Protein AF-A0A379UTK0-F1 (afdb_monomer)

pLDDT: mean 79.54, std 9.62, range [43.84, 88.94]

Mean predicted aligned error: 8.44 Å

Solvent-accessible surface area (backbone atoms only — not comparable to full-atom values): 4645 Å² total; per-residue (Å²): 109,76,66,52,44,42,76,73,65,51,85,81,52,68,71,43,72,39,84,76,56,86,67,53,64,59,56,45,45,73,79,42,81,76,43,46,77,40,74,29,65,67,53,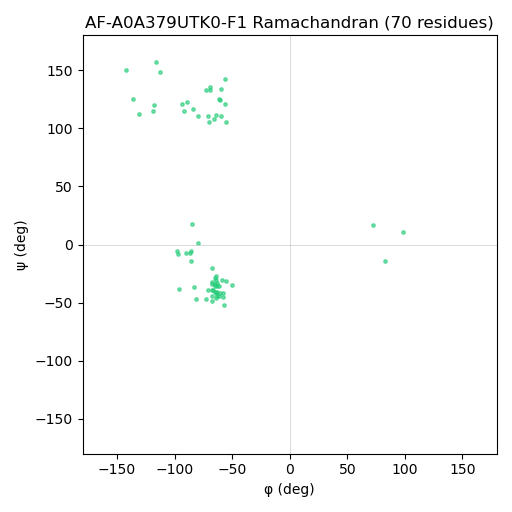52,52,52,56,58,52,68,75,43,56,77,90,47,40,66,66,74,44,65,85,51,84,74,76,79,76,78,80,125

Organism: Salmonella enterica I (NCBI:txid59201)

InterPro domains:
  IPR001207 Transposase, mutator type [PF00872] (1-65)
  IPR001207 Transposase, mutator type [PTHR33217] (1-65)

Foldseek 3Di:
DLVVCVVVPPPAAAEDADQPDPPPVVVNCVSHVHHDYHHHPVSVLVVVLVPDDPVCNCVSCVPPDDDPPPDD

Sequence (72 aa):
MLTELKTRGVQDILIACVDGLKGFPDAINSVFPQPHIQLCSIHMVRNSLKYVAWKGYKVATSGLRPRPKRRH

Secondary structure (DSSP, 8-state):
-HHHHHHTT----SEEEE---TTHHHHHHHH-SS-EEEE-HHHHHHHHHHTS-GGGHHHHHTTS-PPP----

Radius of gyration: 16.54 Å; Cα contacts (8 Å, |Δi|>4): 49; chains: 1; bounding box: 30×20×42 Å

Nearest PDB structures (foldseek):
  4lsb-ass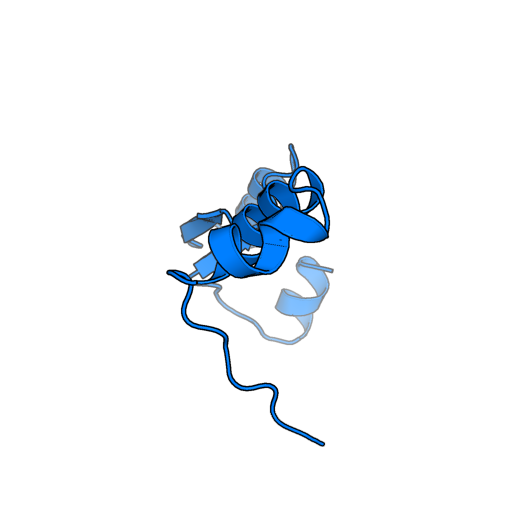embly1_A  TM=3.554E-01  e=7.542E+00  Burkholderia cenocepacia J2315

Structure (mmCIF, N/CA/C/O backbone):
data_AF-A0A379UTK0-F1
#
_entry.id   AF-A0A379UTK0-F1
#
loop_
_atom_site.group_PDB
_atom_site.id
_atom_site.type_symbol
_atom_site.label_atom_id
_atom_site.label_alt_id
_atom_site.label_comp_id
_atom_site.label_asym_id
_atom_site.label_entity_id
_atom_site.label_seq_id
_atom_site.pdbx_PDB_ins_code
_atom_site.Cartn_x
_atom_site.Cartn_y
_atom_site.Cartn_z
_atom_site.occupancy
_atom_site.B_iso_or_equiv
_atom_site.auth_seq_id
_atom_site.auth_comp_id
_atom_site.auth_asym_id
_atom_site.auth_atom_id
_atom_site.pdbx_PDB_model_num
ATOM 1 N N . MET A 1 1 ? -10.817 9.356 6.518 1.00 70.62 1 MET A N 1
ATOM 2 C CA . MET A 1 1 ? -10.673 8.155 5.656 1.00 70.62 1 MET A CA 1
ATOM 3 C C . MET A 1 1 ? -10.792 6.834 6.426 1.00 70.62 1 MET A C 1
ATOM 5 O O . MET A 1 1 ? -11.878 6.276 6.416 1.00 70.62 1 MET A O 1
ATOM 9 N N . LEU A 1 2 ? -9.762 6.315 7.114 1.00 79.56 2 LEU A N 1
ATOM 10 C CA . LEU A 1 2 ? -9.852 4.991 7.780 1.00 79.56 2 LEU A CA 1
ATOM 11 C C . LEU A 1 2 ? -10.879 4.960 8.926 1.00 79.56 2 LEU A C 1
ATOM 13 O O . LEU A 1 2 ? -11.668 4.025 9.035 1.00 79.56 2 LEU A O 1
ATOM 17 N N . THR A 1 3 ? -10.932 6.025 9.726 1.00 78.38 3 THR A N 1
ATOM 18 C CA . THR A 1 3 ? -11.912 6.178 10.811 1.00 78.38 3 THR A CA 1
ATOM 19 C C . THR A 1 3 ? -13.345 6.279 10.289 1.00 78.38 3 THR A C 1
ATOM 21 O O . THR A 1 3 ? -14.255 5.739 10.903 1.00 78.38 3 THR A O 1
ATOM 24 N N . GLU A 1 4 ? -13.557 6.887 9.117 1.00 84.19 4 GLU A N 1
ATOM 25 C CA . GLU A 1 4 ? -14.887 6.966 8.493 1.00 84.19 4 GLU A CA 1
ATOM 26 C C . GLU A 1 4 ? -15.394 5.596 8.043 1.00 84.19 4 GLU A C 1
ATOM 28 O O . GLU A 1 4 ? -16.592 5.343 8.121 1.00 84.19 4 GLU A O 1
ATOM 33 N N . LEU A 1 5 ? -14.510 4.698 7.592 1.00 84.06 5 LEU A N 1
ATOM 34 C CA . LEU A 1 5 ? -14.893 3.321 7.264 1.00 84.06 5 LEU A CA 1
ATOM 35 C C . LEU A 1 5 ? -15.386 2.584 8.513 1.00 84.06 5 LEU A C 1
ATOM 37 O O . LEU A 1 5 ? -16.415 1.913 8.462 1.00 84.06 5 LEU A O 1
ATOM 41 N N . LYS A 1 6 ? -14.712 2.792 9.648 1.00 81.31 6 LYS A N 1
ATOM 42 C CA . LYS A 1 6 ? -15.142 2.267 10.947 1.00 81.31 6 LYS A CA 1
ATOM 43 C C . LYS A 1 6 ? -16.494 2.851 11.374 1.00 81.31 6 LYS A C 1
ATOM 45 O O . LYS A 1 6 ? -17.384 2.105 11.763 1.00 81.31 6 LYS A O 1
ATOM 50 N N . THR A 1 7 ? -16.697 4.161 11.211 1.00 84.19 7 THR A N 1
ATOM 51 C CA . THR A 1 7 ? -17.981 4.831 11.497 1.00 84.19 7 THR A CA 1
ATOM 52 C C . THR A 1 7 ? -19.117 4.367 10.577 1.00 84.19 7 THR A C 1
ATOM 54 O O . THR A 1 7 ? -20.269 4.346 10.993 1.00 84.19 7 THR A O 1
ATOM 57 N N . ARG A 1 8 ? -18.811 3.941 9.345 1.00 87.38 8 ARG A N 1
ATOM 58 C CA . ARG A 1 8 ? -19.780 3.349 8.403 1.00 87.38 8 ARG A CA 1
ATOM 59 C C . ARG A 1 8 ? -20.085 1.869 8.679 1.00 87.38 8 ARG A C 1
ATOM 61 O O . ARG A 1 8 ? -20.864 1.278 7.940 1.00 87.38 8 ARG A O 1
ATOM 68 N N . GLY A 1 9 ? -19.495 1.278 9.721 1.00 85.44 9 GLY A N 1
ATOM 69 C CA . GLY A 1 9 ? -19.783 -0.089 10.160 1.00 85.44 9 GLY A CA 1
ATOM 70 C C . GLY A 1 9 ? -18.798 -1.153 9.673 1.00 85.44 9 GLY A C 1
ATOM 71 O O . GLY A 1 9 ? -19.067 -2.340 9.845 1.00 85.44 9 GLY A O 1
ATOM 72 N N . VAL A 1 10 ? -17.656 -0.774 9.087 1.00 85.44 10 VAL A N 1
ATOM 73 C CA . VAL A 1 10 ? -16.580 -1.738 8.804 1.00 85.44 10 VAL A CA 1
ATOM 74 C C . VAL A 1 10 ? -15.940 -2.151 10.126 1.00 85.44 10 VAL A C 1
ATOM 76 O O . VAL A 1 10 ? -15.285 -1.341 10.781 1.00 85.44 10 VAL A O 1
ATOM 79 N N . GLN A 1 11 ? -16.157 -3.405 10.520 1.00 81.62 11 GLN A N 1
ATOM 80 C CA . GLN A 1 11 ? -15.659 -3.945 11.787 1.00 81.62 11 GLN A CA 1
ATOM 81 C C . GLN A 1 11 ? -14.199 -4.380 11.682 1.00 81.62 11 GLN A C 1
ATOM 83 O O . GLN A 1 11 ? -13.391 -3.989 12.518 1.00 81.62 11 GLN A O 1
ATOM 88 N N . ASP A 1 12 ? -13.858 -5.111 10.619 1.00 83.69 12 ASP A N 1
ATOM 89 C CA . ASP A 1 12 ? -12.511 -5.622 10.391 1.00 83.69 12 ASP A CA 1
ATOM 90 C C . ASP A 1 12 ? -12.126 -5.580 8.913 1.00 83.69 12 ASP A C 1
ATOM 92 O O . ASP A 1 12 ? -12.953 -5.707 8.005 1.00 83.69 12 ASP A O 1
ATOM 96 N N . ILE A 1 13 ? -10.826 -5.420 8.685 1.00 84.00 13 ILE A N 1
ATOM 97 C CA . ILE A 1 13 ? -10.190 -5.515 7.376 1.00 84.00 13 ILE A CA 1
ATOM 98 C C . ILE A 1 13 ? -9.215 -6.682 7.465 1.00 84.00 13 ILE A C 1
ATOM 100 O O . ILE A 1 13 ? -8.307 -6.656 8.284 1.00 84.00 13 ILE A O 1
ATOM 104 N N . LEU A 1 14 ? -9.390 -7.707 6.631 1.00 85.19 14 LEU A N 1
ATOM 105 C CA . LEU A 1 14 ? -8.4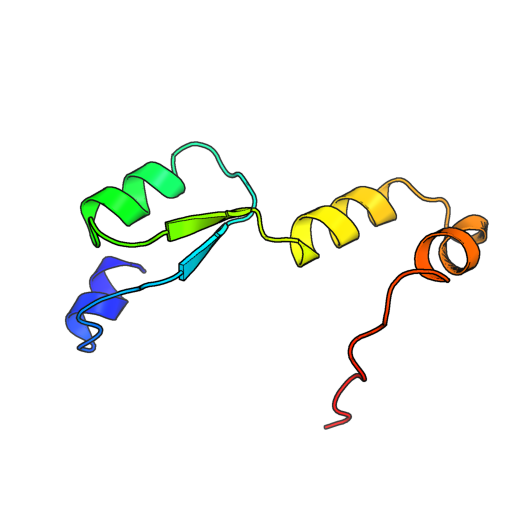96 -8.873 6.628 1.00 85.19 14 LEU A CA 1
ATOM 106 C C . LEU A 1 14 ? -7.233 -8.625 5.798 1.00 85.19 14 LEU A C 1
ATOM 108 O O . LEU A 1 14 ? -6.152 -9.084 6.153 1.00 85.19 14 LEU A O 1
ATOM 112 N N . ILE A 1 15 ? -7.363 -7.903 4.681 1.00 86.88 15 ILE A N 1
ATOM 113 C CA . ILE A 1 15 ? -6.264 -7.638 3.747 1.00 86.88 15 ILE A CA 1
ATOM 114 C C . ILE A 1 15 ? -6.305 -6.171 3.334 1.00 86.88 15 ILE A C 1
ATOM 116 O O . ILE A 1 15 ? -7.315 -5.695 2.812 1.00 86.88 15 ILE A O 1
ATOM 120 N N . ALA A 1 16 ? -5.187 -5.474 3.519 1.00 87.25 16 ALA A N 1
ATOM 121 C CA . ALA A 1 16 ? -5.002 -4.104 3.060 1.00 87.25 16 ALA A CA 1
ATOM 122 C C . ALA A 1 16 ? -3.839 -4.041 2.062 1.00 87.2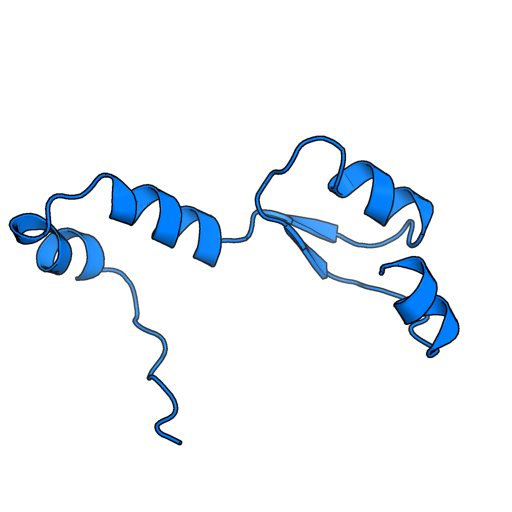5 16 ALA A C 1
ATOM 124 O O . ALA A 1 16 ? -2.690 -4.288 2.421 1.00 87.25 16 ALA A O 1
ATOM 125 N N . CYS A 1 17 ? -4.131 -3.698 0.805 1.00 88.94 17 CYS A N 1
ATOM 126 C CA . CYS A 1 17 ? -3.113 -3.514 -0.229 1.00 88.94 17 CYS A CA 1
ATOM 127 C C . CYS A 1 17 ? -2.669 -2.048 -0.286 1.00 88.94 17 CYS A C 1
ATOM 129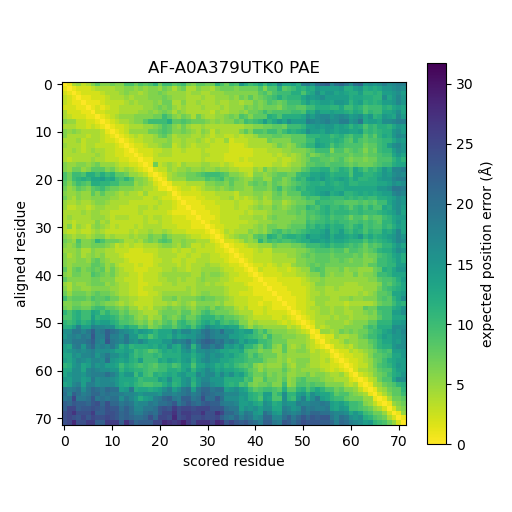 O O . CYS A 1 17 ? -3.456 -1.184 -0.674 1.00 88.94 17 CYS A O 1
ATOM 131 N N . VAL A 1 18 ? -1.410 -1.765 0.043 1.00 87.69 18 VAL A N 1
ATOM 132 C CA . VAL A 1 18 ? -0.852 -0.403 0.091 1.00 87.69 18 VAL A CA 1
ATOM 133 C C . VAL A 1 18 ? 0.252 -0.204 -0.944 1.00 87.69 18 VAL A C 1
ATOM 135 O O . VAL A 1 18 ? 0.878 -1.158 -1.395 1.00 87.69 18 VAL A O 1
ATOM 138 N N . ASP A 1 19 ? 0.508 1.043 -1.332 1.00 83.38 19 ASP A N 1
ATOM 139 C CA . ASP A 1 19 ? 1.538 1.403 -2.323 1.00 83.38 19 ASP A CA 1
ATOM 140 C C . ASP A 1 19 ? 2.952 1.563 -1.716 1.00 83.38 19 ASP A C 1
ATOM 142 O O . ASP A 1 19 ? 3.830 2.206 -2.275 1.00 83.38 19 ASP A O 1
ATOM 146 N N . GLY A 1 20 ? 3.185 1.038 -0.507 1.00 77.31 20 GLY A N 1
ATOM 147 C CA . GLY A 1 20 ? 4.479 1.174 0.177 1.00 77.31 20 GLY A CA 1
ATOM 148 C C . GLY A 1 20 ? 4.783 2.582 0.711 1.00 77.31 20 GLY A C 1
ATOM 149 O O . GLY A 1 20 ? 5.930 2.884 1.037 1.00 77.31 20 GLY A O 1
ATOM 150 N N . LEU A 1 21 ? 3.771 3.448 0.829 1.00 80.62 21 LEU A N 1
ATOM 151 C CA . LEU A 1 21 ? 3.909 4.760 1.465 1.00 80.62 21 LEU A CA 1
ATOM 152 C C . LEU A 1 21 ? 4.312 4.602 2.939 1.00 80.62 21 LEU A C 1
ATOM 154 O O . LEU A 1 21 ? 3.622 3.933 3.709 1.00 80.62 21 LEU A O 1
ATOM 158 N N . LYS A 1 22 ? 5.414 5.247 3.340 1.00 76.88 22 LYS A N 1
ATOM 159 C CA . LYS A 1 22 ? 5.875 5.259 4.738 1.00 76.88 22 LYS A CA 1
ATOM 160 C C . LYS A 1 22 ? 4.801 5.876 5.644 1.00 76.88 22 LYS A C 1
ATOM 162 O O . LYS A 1 22 ? 4.235 6.910 5.302 1.00 76.88 22 LYS A O 1
ATOM 167 N N . GLY A 1 23 ? 4.514 5.236 6.777 1.00 81.00 23 GLY A N 1
ATOM 168 C CA . GLY A 1 23 ? 3.524 5.694 7.763 1.00 81.00 23 GLY A CA 1
ATOM 169 C C . GLY A 1 23 ? 2.066 5.333 7.454 1.00 81.00 23 GLY A C 1
ATOM 170 O O . GLY A 1 23 ? 1.219 5.388 8.341 1.00 81.00 23 GLY A O 1
ATOM 171 N N . PHE A 1 24 ? 1.749 4.903 6.228 1.00 82.62 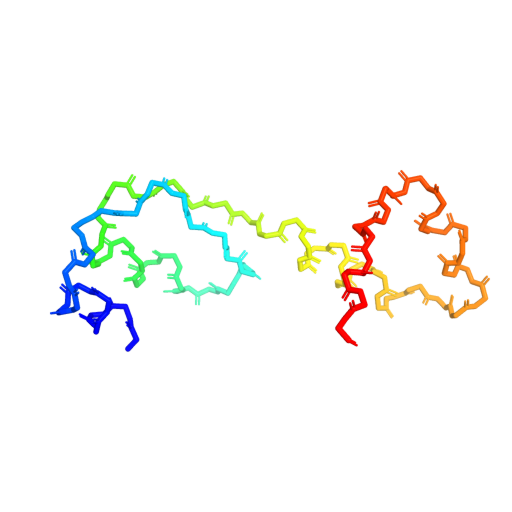24 PHE A N 1
ATOM 172 C CA . PHE A 1 24 ? 0.400 4.432 5.896 1.00 82.62 24 PHE A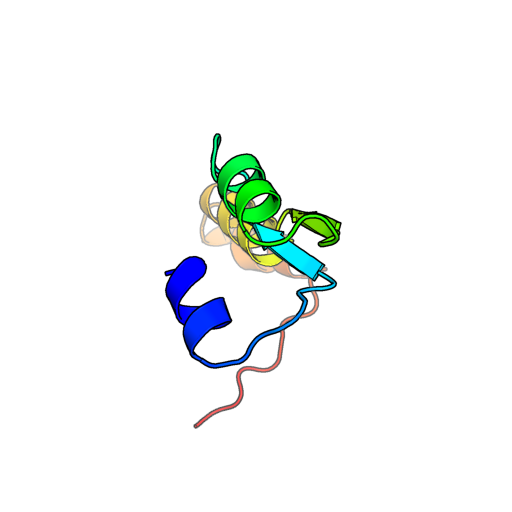 CA 1
ATOM 173 C C . PHE A 1 24 ? 0.057 3.067 6.529 1.00 82.62 24 PHE A C 1
ATOM 175 O O . PHE A 1 24 ? -1.061 2.918 7.024 1.00 82.62 24 PHE A O 1
ATOM 182 N N . PRO A 1 25 ? 0.988 2.090 6.593 1.00 83.75 25 PRO A N 1
ATOM 183 C CA . PRO A 1 25 ? 0.786 0.853 7.347 1.00 83.75 25 PRO A CA 1
ATOM 184 C C . PRO A 1 25 ? 0.489 1.103 8.830 1.00 83.75 25 PRO A C 1
ATOM 186 O O . PRO A 1 25 ? -0.425 0.501 9.388 1.00 83.75 25 PRO A O 1
ATOM 189 N N . ASP A 1 26 ? 1.211 2.043 9.445 1.00 84.62 26 ASP A N 1
ATOM 190 C CA . ASP A 1 26 ? 1.073 2.372 10.867 1.00 84.62 26 ASP A CA 1
ATOM 191 C C . ASP A 1 26 ? -0.292 3.007 11.168 1.00 84.62 26 ASP A C 1
ATOM 193 O O . ASP A 1 26 ? -0.947 2.666 12.153 1.00 84.62 26 ASP A O 1
ATOM 197 N N . ALA A 1 27 ? -0.778 3.869 10.267 1.00 86.38 27 ALA A N 1
ATOM 198 C CA . ALA A 1 27 ? -2.112 4.456 10.365 1.00 86.38 27 ALA A CA 1
ATOM 199 C C . ALA A 1 27 ? -3.234 3.408 10.240 1.00 86.38 27 ALA A C 1
ATOM 201 O O . ALA A 1 27 ? -4.261 3.524 10.908 1.00 86.38 27 ALA A O 1
ATOM 202 N N . ILE A 1 28 ? -3.047 2.376 9.408 1.00 85.88 28 ILE A N 1
ATOM 203 C CA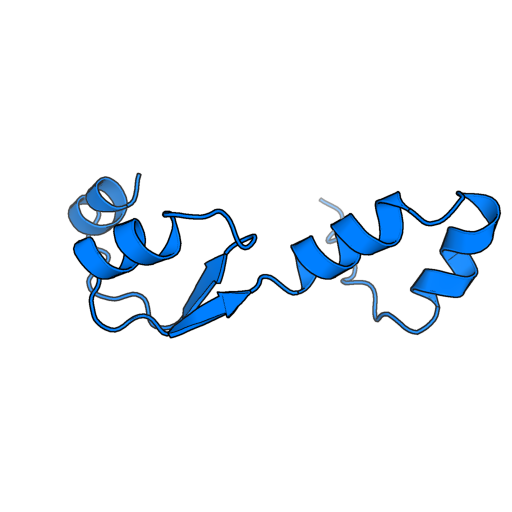 . ILE A 1 28 ? -3.996 1.259 9.289 1.00 85.88 28 ILE A CA 1
ATOM 204 C C . ILE A 1 28 ? -4.004 0.436 10.576 1.00 85.88 28 ILE A C 1
ATOM 206 O O . ILE A 1 28 ? -5.082 0.230 11.132 1.00 85.88 28 ILE A O 1
ATOM 210 N N . ASN A 1 29 ? -2.825 0.064 11.082 1.00 85.06 29 ASN A N 1
ATOM 211 C CA . ASN A 1 29 ? -2.672 -0.695 12.327 1.00 85.06 29 ASN A CA 1
ATOM 212 C C . ASN A 1 29 ? -3.276 0.022 13.546 1.00 85.06 29 ASN A C 1
ATOM 214 O O . ASN A 1 29 ? -3.781 -0.625 14.460 1.00 85.06 29 ASN A O 1
ATOM 218 N N . SER A 1 30 ? -3.274 1.359 13.551 1.00 86.88 30 SER A N 1
ATOM 219 C CA . SER A 1 30 ? -3.901 2.160 14.610 1.00 86.88 30 SER A CA 1
ATOM 220 C C . SER A 1 30 ? -5.433 2.052 14.634 1.00 86.88 30 SER A C 1
ATOM 222 O O . SER A 1 30 ? -6.034 2.135 15.705 1.00 86.88 30 SER A O 1
ATOM 224 N N . VAL A 1 31 ? -6.084 1.866 13.479 1.00 86.25 31 VAL A N 1
ATOM 225 C CA . VAL A 1 31 ? -7.556 1.804 13.379 1.00 86.25 31 VAL A CA 1
ATOM 226 C C . VAL A 1 31 ? -8.066 0.360 13.387 1.00 86.25 31 VAL A C 1
ATOM 228 O O . VAL A 1 31 ? -9.103 0.082 14.004 1.00 86.25 31 VAL A O 1
ATOM 231 N N . PHE A 1 32 ? -7.325 -0.533 12.729 1.00 85.50 32 PHE A N 1
ATOM 232 C CA . PHE A 1 32 ? -7.588 -1.961 12.590 1.00 85.50 32 PHE A CA 1
ATOM 233 C C . PHE A 1 32 ? -6.298 -2.724 12.939 1.00 85.50 32 PHE A C 1
ATOM 235 O O . PHE A 1 32 ? -5.339 -2.619 12.183 1.00 85.50 32 PHE A O 1
ATOM 242 N N . PRO A 1 33 ? -6.244 -3.484 14.047 1.00 79.88 33 PRO A N 1
ATOM 243 C CA . PRO A 1 33 ? -5.014 -4.148 14.498 1.00 79.88 33 PRO A CA 1
ATOM 244 C C . PRO A 1 33 ? -4.757 -5.528 13.863 1.00 79.88 33 PRO A C 1
ATOM 246 O O . PRO A 1 33 ? -3.655 -6.053 13.970 1.00 79.88 33 PRO A O 1
ATOM 249 N N . GLN A 1 34 ? -5.759 -6.127 13.210 1.00 83.94 34 GLN A N 1
ATOM 250 C CA . GLN A 1 34 ? -5.670 -7.453 12.578 1.00 83.94 34 GLN A CA 1
ATOM 251 C C . GLN A 1 34 ? -5.371 -7.513 11.056 1.00 83.94 34 GLN A C 1
ATOM 253 O O . GLN A 1 34 ? -5.184 -8.626 10.557 1.00 83.94 34 GLN A O 1
ATOM 258 N N . PRO A 1 35 ? -5.346 -6.417 10.265 1.00 85.62 35 PRO A N 1
ATOM 259 C CA . PRO A 1 35 ? -5.231 -6.522 8.820 1.00 85.62 35 PRO A CA 1
ATOM 260 C C . PRO A 1 35 ? -3.854 -7.019 8.409 1.00 85.62 35 PRO A C 1
ATOM 262 O O . PRO A 1 35 ? -2.817 -6.515 8.838 1.00 85.62 35 PRO A O 1
ATOM 265 N N . HIS A 1 36 ? -3.842 -7.950 7.464 1.00 87.06 36 HIS A N 1
ATOM 266 C CA . HIS A 1 36 ? -2.623 -8.335 6.787 1.00 87.06 36 HIS A CA 1
ATOM 267 C C . HIS A 1 36 ? -2.285 -7.296 5.707 1.00 87.06 36 HIS A C 1
ATOM 269 O O . HIS A 1 36 ? -2.987 -7.151 4.699 1.00 87.06 36 HIS A O 1
ATOM 275 N N . ILE A 1 37 ? -1.209 -6.544 5.935 1.00 86.38 37 ILE A N 1
ATOM 276 C CA . ILE A 1 37 ? -0.759 -5.477 5.040 1.00 86.38 37 ILE A CA 1
ATOM 277 C C . ILE A 1 37 ? 0.087 -6.086 3.920 1.00 86.38 37 ILE A C 1
ATOM 279 O O . ILE A 1 37 ? 1.163 -6.625 4.162 1.00 86.38 37 ILE A O 1
ATOM 283 N N . GLN A 1 38 ? -0.392 -5.973 2.683 1.00 86.12 38 GLN A N 1
ATOM 284 C CA . GLN A 1 38 ? 0.321 -6.412 1.484 1.00 86.12 38 GLN A CA 1
ATOM 285 C C . GLN A 1 38 ? 0.719 -5.212 0.629 1.00 86.12 38 GLN A C 1
ATOM 287 O O . GLN A 1 38 ? 0.002 -4.213 0.545 1.00 86.12 38 GLN A O 1
ATOM 292 N N . LEU A 1 39 ? 1.847 -5.318 -0.071 1.00 87.00 39 LEU A N 1
ATOM 293 C CA . LEU A 1 39 ? 2.179 -4.363 -1.124 1.00 87.00 39 LEU A CA 1
ATOM 294 C C . LEU A 1 39 ? 1.291 -4.617 -2.341 1.00 87.00 39 LEU A C 1
ATOM 296 O O . LEU A 1 39 ? 1.121 -5.749 -2.798 1.00 87.00 39 LEU A O 1
ATOM 300 N N . CYS A 1 40 ? 0.717 -3.550 -2.885 1.00 87.75 40 CYS A N 1
ATOM 301 C CA . CYS A 1 40 ? -0.175 -3.645 -4.024 1.00 87.75 40 CYS A CA 1
ATOM 302 C C . CYS A 1 40 ? 0.612 -4.027 -5.283 1.00 87.75 40 CYS A C 1
ATOM 304 O O . CYS A 1 40 ? 1.280 -3.194 -5.899 1.00 87.75 40 CYS A O 1
ATOM 306 N N . SER A 1 41 ? 0.473 -5.281 -5.717 1.00 84.81 41 SER A N 1
ATOM 307 C CA . SER A 1 41 ? 1.102 -5.802 -6.938 1.00 84.81 41 SER A CA 1
ATOM 308 C C . SER A 1 41 ? 0.761 -4.978 -8.184 1.00 84.81 41 SER A C 1
ATOM 310 O O . SER A 1 41 ? 1.592 -4.823 -9.075 1.00 84.81 41 SER A O 1
ATOM 312 N N . ILE A 1 42 ? -0.435 -4.382 -8.236 1.00 86.38 42 ILE A N 1
ATOM 313 C CA . ILE A 1 42 ? -0.850 -3.504 -9.337 1.00 86.38 42 ILE A CA 1
ATOM 314 C C . ILE A 1 42 ? -0.029 -2.215 -9.346 1.00 86.38 42 ILE A C 1
ATOM 316 O O . ILE A 1 42 ? 0.394 -1.783 -10.418 1.00 86.38 42 ILE A O 1
ATOM 320 N N . HIS A 1 43 ? 0.191 -1.592 -8.186 1.00 86.38 43 HIS A N 1
ATOM 321 C CA . HIS A 1 43 ? 1.024 -0.396 -8.126 1.00 86.38 43 HIS A CA 1
ATOM 322 C C . HIS A 1 43 ? 2.484 -0.721 -8.436 1.00 86.38 43 HIS A C 1
ATOM 324 O O . HIS A 1 43 ? 3.091 -0.001 -9.221 1.00 86.38 43 HIS A O 1
ATOM 330 N N . MET A 1 44 ? 2.996 -1.860 -7.959 1.00 83.25 44 MET A N 1
ATOM 331 C CA . MET A 1 44 ? 4.336 -2.342 -8.310 1.00 83.25 44 MET A CA 1
ATOM 332 C C . MET A 1 44 ? 4.501 -2.504 -9.824 1.00 83.25 44 MET A C 1
ATOM 334 O O . MET A 1 44 ? 5.401 -1.913 -10.411 1.00 83.25 44 MET A O 1
ATOM 338 N N . VAL A 1 45 ? 3.584 -3.220 -10.482 1.00 85.00 45 VAL A N 1
ATOM 339 C CA . VAL A 1 45 ? 3.614 -3.411 -11.940 1.00 85.00 45 VAL A CA 1
ATOM 340 C C . VAL A 1 45 ? 3.503 -2.075 -12.676 1.00 85.00 45 VAL A C 1
ATOM 342 O O . VAL A 1 45 ? 4.255 -1.826 -13.614 1.00 85.00 45 VAL A O 1
ATOM 345 N N . ARG A 1 46 ? 2.599 -1.181 -12.260 1.00 83.50 46 ARG A N 1
ATOM 346 C CA . ARG A 1 46 ? 2.450 0.145 -12.886 1.00 83.50 46 ARG A CA 1
ATOM 347 C C . ARG A 1 46 ? 3.695 1.010 -12.713 1.00 83.50 46 ARG A C 1
ATOM 349 O O . ARG A 1 46 ? 4.096 1.666 -13.672 1.00 83.50 46 ARG A O 1
ATOM 356 N N . ASN A 1 47 ? 4.303 0.994 -11.530 1.00 85.00 47 ASN A N 1
ATOM 357 C CA . ASN A 1 47 ? 5.533 1.719 -11.254 1.00 85.00 47 ASN A CA 1
ATOM 358 C C . ASN A 1 47 ? 6.685 1.173 -12.108 1.00 85.00 47 ASN A C 1
ATOM 360 O O . ASN A 1 47 ? 7.358 1.944 -12.779 1.00 85.00 47 ASN A O 1
ATOM 364 N N . SER A 1 48 ? 6.850 -0.151 -12.191 1.00 83.06 48 SER A N 1
ATOM 365 C CA . SER A 1 48 ? 7.865 -0.782 -13.046 1.00 83.06 48 SER A CA 1
ATOM 366 C C . SER A 1 48 ? 7.670 -0.455 -14.529 1.00 83.06 48 SER A C 1
ATOM 368 O O . SER A 1 48 ? 8.634 -0.136 -15.221 1.00 83.06 48 SER A O 1
ATOM 370 N N . LEU A 1 49 ? 6.427 -0.465 -15.022 1.00 82.88 49 LEU A N 1
ATOM 371 C CA . LEU A 1 49 ? 6.120 -0.138 -16.418 1.00 82.88 49 LEU A CA 1
ATOM 372 C C . LEU A 1 49 ? 6.367 1.336 -16.767 1.00 82.88 49 LEU A C 1
ATOM 374 O O . LEU A 1 49 ? 6.555 1.638 -17.942 1.00 82.88 49 LEU A O 1
ATOM 378 N N . LYS A 1 50 ? 6.418 2.246 -15.784 1.00 81.94 50 LYS A N 1
ATOM 379 C CA . LYS A 1 50 ? 6.765 3.661 -16.009 1.00 81.94 50 LYS A CA 1
ATOM 380 C C . LYS A 1 50 ? 8.201 3.836 -16.512 1.00 81.94 50 LYS A C 1
ATOM 382 O O . LYS A 1 50 ? 8.473 4.770 -17.259 1.00 81.94 50 LYS A O 1
ATOM 387 N N . TYR A 1 51 ? 9.104 2.939 -16.123 1.00 81.00 51 TYR A N 1
ATOM 388 C CA . TYR A 1 51 ? 10.510 2.967 -16.538 1.00 81.00 51 TYR A CA 1
ATOM 389 C C . TYR A 1 51 ? 10.755 2.255 -17.875 1.00 81.00 51 TYR A C 1
ATOM 391 O O . TYR A 1 51 ? 11.861 2.300 -18.408 1.00 81.00 51 TYR A O 1
ATOM 399 N N . VAL A 1 52 ? 9.734 1.605 -18.440 1.00 80.81 52 VAL A N 1
ATOM 400 C CA . VAL A 1 52 ? 9.834 0.925 -19.730 1.00 80.81 52 VAL A CA 1
ATOM 401 C C . VAL A 1 52 ? 9.480 1.913 -20.836 1.00 80.81 52 VAL A C 1
ATOM 403 O O . VAL A 1 52 ? 8.381 2.466 -20.873 1.00 80.81 52 VAL A O 1
ATOM 406 N N . ALA A 1 53 ? 10.401 2.116 -21.779 1.00 75.75 53 ALA A N 1
ATOM 407 C CA . ALA A 1 53 ? 10.120 2.900 -22.976 1.00 75.75 53 ALA A CA 1
ATOM 408 C C . ALA A 1 53 ? 8.908 2.316 -23.723 1.00 75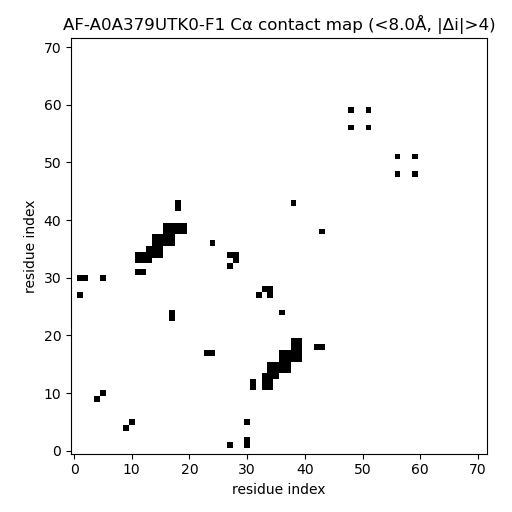.75 53 ALA A C 1
ATOM 410 O O . ALA A 1 53 ? 8.772 1.098 -23.836 1.00 75.75 53 ALA A O 1
ATOM 411 N N . TRP A 1 54 ? 8.058 3.170 -24.302 1.00 72.25 54 TRP A N 1
ATOM 412 C CA . TRP A 1 54 ? 6.817 2.754 -24.977 1.00 72.25 54 TRP A CA 1
ATOM 413 C C . TRP A 1 54 ? 7.016 1.618 -25.998 1.00 72.25 54 TRP A C 1
ATOM 415 O O . TRP A 1 54 ? 6.190 0.714 -26.109 1.00 72.25 54 TRP A O 1
ATOM 425 N N . LYS A 1 55 ? 8.163 1.610 -26.690 1.00 73.38 55 LYS A N 1
ATOM 426 C CA . LYS A 1 55 ? 8.548 0.558 -27.646 1.00 73.38 55 LYS A CA 1
ATOM 427 C C . LYS A 1 55 ? 8.726 -0.826 -26.996 1.00 73.38 55 LYS A C 1
ATOM 429 O O . LYS A 1 55 ? 8.407 -1.828 -27.625 1.00 73.38 55 LYS A O 1
ATOM 434 N N . GLY A 1 56 ? 9.186 -0.888 -25.746 1.00 76.00 56 GLY A N 1
ATOM 435 C CA . GLY A 1 56 ? 9.369 -2.122 -24.970 1.00 76.00 56 GLY A CA 1
ATOM 436 C C . GLY A 1 56 ? 8.145 -2.540 -24.149 1.00 76.00 56 GLY A C 1
ATOM 437 O O . GLY A 1 56 ? 8.128 -3.637 -23.597 1.00 76.00 56 GLY A O 1
ATOM 438 N N . TYR A 1 57 ? 7.098 -1.708 -24.090 1.00 76.50 57 TYR A N 1
ATOM 439 C CA . TYR A 1 57 ? 5.920 -1.944 -23.251 1.00 76.50 57 TYR A CA 1
ATOM 440 C C . TYR A 1 57 ? 5.222 -3.272 -23.568 1.00 76.50 57 TYR A C 1
ATOM 442 O O . TYR A 1 57 ? 4.895 -4.035 -22.662 1.00 76.50 57 TYR A O 1
ATOM 450 N N . LYS A 1 58 ? 5.026 -3.583 -24.857 1.00 74.44 58 LYS A N 1
ATOM 451 C CA . LYS A 1 58 ? 4.379 -4.833 -25.294 1.00 74.44 58 LYS A CA 1
ATOM 452 C C . LYS A 1 58 ? 5.175 -6.076 -24.899 1.00 74.44 58 LYS A C 1
ATOM 454 O O . LYS A 1 58 ? 4.581 -7.087 -24.551 1.00 74.44 58 LYS A O 1
ATOM 459 N N . VAL A 1 59 ? 6.505 -5.991 -24.924 1.00 79.12 59 VAL A N 1
ATOM 460 C CA . VAL A 1 59 ? 7.385 -7.102 -24.538 1.00 79.12 59 VAL A CA 1
ATOM 461 C C . VAL A 1 59 ? 7.353 -7.280 -23.020 1.00 79.12 59 VAL A C 1
ATOM 463 O O . VAL A 1 59 ? 7.100 -8.382 -22.541 1.00 79.12 59 VAL A O 1
ATOM 466 N N . ALA A 1 60 ? 7.479 -6.185 -22.265 1.00 77.44 60 ALA A N 1
ATOM 467 C CA . ALA A 1 60 ? 7.434 -6.190 -20.802 1.00 77.44 60 ALA A CA 1
ATOM 468 C C . ALA A 1 60 ? 6.077 -6.634 -20.224 1.00 77.44 60 ALA A C 1
ATOM 470 O O . ALA A 1 60 ? 6.016 -7.165 -19.119 1.00 77.44 60 ALA A O 1
ATOM 471 N N . THR A 1 61 ? 4.983 -6.433 -20.962 1.00 76.12 61 THR A N 1
ATOM 472 C CA . THR A 1 61 ? 3.628 -6.824 -20.536 1.00 76.12 61 THR A CA 1
ATOM 473 C C . THR A 1 61 ? 3.159 -8.157 -21.110 1.00 76.12 61 THR A C 1
ATOM 475 O O . THR A 1 61 ? 2.113 -8.643 -20.695 1.00 76.12 61 THR A O 1
ATOM 478 N N . SER A 1 62 ? 3.927 -8.784 -22.006 1.00 78.44 62 SER A N 1
ATOM 479 C CA . SER A 1 62 ? 3.532 -10.028 -22.686 1.00 78.44 62 SER A CA 1
ATOM 480 C C . SER A 1 62 ? 3.295 -11.205 -21.729 1.00 78.44 62 SER A C 1
ATOM 482 O O . SER A 1 62 ? 2.373 -11.988 -21.940 1.00 78.44 62 SER A O 1
ATOM 484 N N . GLY A 1 63 ? 4.076 -11.299 -20.647 1.00 79.50 63 GLY A N 1
ATOM 485 C CA . GLY A 1 63 ? 3.917 -12.318 -19.602 1.00 79.50 63 GLY A CA 1
ATOM 486 C C . GLY A 1 63 ? 2.920 -11.953 -18.496 1.00 79.50 63 GLY A C 1
ATOM 487 O O . GLY A 1 63 ? 2.621 -12.781 -17.639 1.00 79.50 63 GLY A O 1
ATOM 488 N N . LEU A 1 64 ? 2.399 -10.723 -18.483 1.00 78.50 64 LEU A N 1
ATOM 489 C CA . LEU A 1 64 ? 1.458 -10.270 -17.463 1.00 78.50 64 LEU A CA 1
ATOM 490 C C . LEU A 1 64 ? 0.037 -10.488 -17.964 1.00 78.50 64 LEU A C 1
ATOM 492 O O . LEU A 1 64 ? -0.357 -9.913 -18.973 1.00 78.50 64 LEU A O 1
ATOM 496 N N . ARG A 1 65 ? -0.767 -11.276 -17.242 1.00 73.06 65 ARG A N 1
ATOM 497 C CA . ARG A 1 65 ? -2.179 -11.470 -17.592 1.00 73.06 65 ARG A CA 1
ATOM 498 C C . ARG A 1 65 ? -2.924 -10.133 -17.459 1.00 73.06 65 ARG A C 1
ATOM 500 O O . ARG A 1 65 ? -3.113 -9.668 -16.329 1.00 73.06 65 ARG A O 1
ATOM 507 N N . PRO A 1 66 ? -3.389 -9.505 -18.556 1.00 64.56 66 PRO A N 1
ATOM 508 C CA . PRO A 1 66 ? -4.158 -8.280 -18.439 1.00 64.56 66 PRO A CA 1
ATOM 509 C C . PRO A 1 66 ? -5.518 -8.620 -17.827 1.00 64.56 66 PRO A C 1
ATOM 511 O O . PRO A 1 66 ? -6.196 -9.557 -18.254 1.00 64.56 66 PRO A O 1
ATOM 514 N N . ARG A 1 67 ? -5.946 -7.852 -16.819 1.00 59.81 67 ARG A N 1
ATOM 515 C CA . ARG A 1 67 ? -7.355 -7.871 -16.412 1.00 59.81 67 ARG A CA 1
ATOM 516 C C . ARG A 1 67 ? -8.161 -7.410 -17.632 1.00 59.81 67 ARG A C 1
ATOM 518 O O . ARG A 1 67 ? -7.864 -6.322 -18.136 1.00 59.81 67 ARG A O 1
ATOM 525 N N . PRO A 1 68 ? -9.148 -8.179 -18.125 1.00 54.59 68 PRO A N 1
ATOM 526 C CA . PRO A 1 68 ? -10.022 -7.681 -19.174 1.00 54.59 68 PRO A CA 1
ATOM 527 C C . PRO A 1 68 ? -10.653 -6.386 -18.663 1.00 54.59 68 PRO A C 1
ATOM 529 O O . PRO A 1 68 ? -11.269 -6.368 -17.594 1.00 54.59 68 PRO A O 1
ATOM 532 N N . LYS A 1 69 ? -10.441 -5.276 -19.381 1.00 53.91 69 LYS A N 1
ATOM 533 C CA . LYS A 1 69 ? -11.170 -4.041 -19.097 1.00 53.91 69 LYS A CA 1
ATOM 534 C C . LYS A 1 69 ? -12.646 -4.387 -19.271 1.00 53.91 69 LYS A C 1
ATOM 536 O O . LYS A 1 69 ? -13.066 -4.650 -20.396 1.00 53.91 69 LYS A O 1
ATOM 541 N N . ARG A 1 70 ? -13.417 -4.416 -18.176 1.00 48.03 70 ARG A N 1
ATOM 542 C CA . ARG A 1 70 ? -14.877 -4.326 -18.271 1.00 48.03 70 ARG A CA 1
ATOM 543 C C . ARG A 1 70 ? -15.148 -3.036 -19.042 1.00 48.03 70 ARG A C 1
ATOM 545 O O . ARG A 1 70 ? -14.877 -1.955 -18.527 1.00 48.03 70 ARG A O 1
ATOM 552 N N . ARG A 1 71 ? -15.538 -3.172 -20.312 1.00 51.97 71 ARG A N 1
ATOM 553 C CA . ARG A 1 71 ? -16.108 -2.073 -21.087 1.00 51.97 71 ARG A CA 1
ATOM 554 C C . ARG A 1 71 ? -17.437 -1.763 -20.404 1.00 51.97 71 ARG A C 1
ATOM 556 O O . ARG A 1 71 ? -18.319 -2.617 -20.417 1.00 51.97 71 ARG A O 1
ATOM 563 N N . HIS A 1 72 ? -17.499 -0.633 -19.713 1.00 43.84 72 HIS A N 1
ATOM 564 C CA . HIS A 1 72 ? -18.754 0.087 -19.560 1.00 43.84 72 HIS A CA 1
ATOM 565 C C . HIS A 1 72 ? -18.896 0.992 -20.776 1.00 43.84 72 HIS A C 1
ATOM 567 O O . HIS A 1 72 ? -17.844 1.515 -21.219 1.00 43.84 72 HIS A O 1
#